Protein AF-A0A3D1CQ83-F1 (afdb_monomer)

Nearest PDB structures (foldseek):
  5exv-assembly1_A  TM=9.210E-01  e=1.539E-06  Vibrio cholerae
  2ph0-assembly1_A  TM=9.451E-01  e=3.095E-06  Pectobacterium carotovorum
  2hqv-assembly1_A-2  TM=8.989E-01  e=2.755E-06  Agrobacterium fabrum str. C58
  6u9j-assembly1_A  TM=9.275E-01  e=4.778E-05  Escherichia coli O157:H7
  3fm2-assembly1_B  TM=6.778E-01  e=2.905E-04  Trichormus variabilis ATCC 29413

pLDDT: mean 91.69, std 10.3, range [43.31, 98.5]

Structure (mmCIF, N/CA/C/O backbone):
data_AF-A0A3D1CQ83-F1
#
_entry.id   AF-A0A3D1CQ83-F1
#
loop_
_atom_site.group_PDB
_atom_site.id
_atom_site.type_symbol
_atom_site.label_atom_id
_atom_site.label_alt_id
_atom_site.label_comp_id
_atom_site.label_asym_id
_atom_site.label_entity_id
_atom_site.label_seq_id
_atom_site.pdbx_PDB_ins_code
_atom_site.Cartn_x
_atom_site.Cartn_y
_atom_site.Cartn_z
_atom_site.occupancy
_atom_site.B_iso_or_equiv
_atom_site.auth_seq_id
_atom_site.auth_comp_id
_atom_site.auth_asym_id
_atom_site.auth_atom_id
_atom_site.pdbx_PDB_model_num
ATOM 1 N N . GLY A 1 1 ? 7.512 -17.273 13.201 1.00 81.25 1 GLY A N 1
ATOM 2 C CA . GLY A 1 1 ? 7.448 -16.251 12.140 1.00 81.25 1 GLY A CA 1
ATOM 3 C C . GLY A 1 1 ? 7.623 -14.883 12.757 1.00 81.25 1 GLY A C 1
ATOM 4 O O . GLY A 1 1 ? 7.506 -14.774 13.973 1.00 81.25 1 GLY A O 1
ATOM 5 N N . SER A 1 2 ? 7.884 -13.873 11.936 1.00 94.19 2 SER A N 1
ATOM 6 C CA . SER A 1 2 ? 8.078 -12.487 12.372 1.00 94.19 2 SER A CA 1
ATOM 7 C C . SER A 1 2 ? 7.170 -11.572 11.559 1.00 94.19 2 SER A C 1
ATOM 9 O O . SER A 1 2 ? 6.954 -11.826 10.376 1.00 94.19 2 SER A O 1
ATOM 11 N N . VAL A 1 3 ? 6.648 -10.524 12.190 1.00 93.56 3 VAL A N 1
ATOM 12 C CA . VAL A 1 3 ? 5.892 -9.455 11.528 1.00 93.56 3 VAL A CA 1
ATOM 13 C C . VAL A 1 3 ? 6.619 -8.153 11.820 1.00 93.56 3 VAL A C 1
ATOM 15 O O . VAL A 1 3 ? 6.966 -7.888 12.970 1.00 93.56 3 VAL A O 1
ATOM 18 N N . PHE A 1 4 ? 6.870 -7.371 10.776 1.00 93.81 4 PHE A N 1
ATOM 19 C CA . PHE A 1 4 ? 7.523 -6.073 10.874 1.00 93.81 4 PHE A CA 1
ATOM 20 C C . PHE A 1 4 ? 6.564 -5.010 10.364 1.00 93.81 4 PHE A C 1
ATOM 22 O O . PHE A 1 4 ? 5.969 -5.168 9.298 1.00 93.81 4 PHE A O 1
ATOM 29 N N . GLU A 1 5 ? 6.431 -3.930 11.122 1.00 94.00 5 GLU A N 1
ATOM 30 C CA . GLU A 1 5 ? 5.575 -2.802 10.781 1.00 94.00 5 GLU A CA 1
ATOM 31 C C . GLU A 1 5 ? 6.391 -1.512 10.827 1.00 94.00 5 GLU A C 1
ATOM 33 O O . GLU A 1 5 ? 7.281 -1.346 11.663 1.00 94.00 5 GLU A O 1
ATOM 38 N N . PHE A 1 6 ? 6.076 -0.599 9.913 1.00 92.56 6 PHE A N 1
ATOM 39 C CA . PHE A 1 6 ? 6.616 0.751 9.887 1.00 92.56 6 PHE A CA 1
ATOM 40 C C . PHE A 1 6 ? 5.461 1.736 9.732 1.00 92.56 6 PHE A C 1
ATOM 42 O O . PHE A 1 6 ? 4.655 1.611 8.809 1.00 92.56 6 PHE A O 1
ATOM 49 N N . THR A 1 7 ? 5.414 2.735 10.611 1.00 91.19 7 THR A N 1
ATOM 50 C CA . THR A 1 7 ? 4.405 3.795 10.577 1.00 91.19 7 THR A CA 1
ATOM 51 C C . THR A 1 7 ? 5.041 5.088 10.095 1.00 91.19 7 THR A C 1
ATOM 53 O O . THR A 1 7 ? 6.001 5.579 10.686 1.00 91.19 7 THR A O 1
ATOM 56 N N . GLY A 1 8 ? 4.487 5.662 9.031 1.00 89.50 8 GLY A N 1
ATOM 57 C CA . GLY A 1 8 ? 4.941 6.929 8.475 1.00 89.50 8 GLY A CA 1
ATOM 58 C C . GLY A 1 8 ? 4.406 7.154 7.067 1.00 89.50 8 GLY A C 1
ATOM 59 O O . GLY A 1 8 ? 3.623 6.360 6.545 1.00 89.50 8 GLY A O 1
ATOM 60 N N . ALA A 1 9 ? 4.840 8.246 6.442 1.00 88.12 9 ALA A N 1
ATOM 61 C CA . ALA A 1 9 ? 4.567 8.470 5.030 1.00 88.12 9 ALA A CA 1
ATOM 62 C C . ALA A 1 9 ? 5.215 7.363 4.183 1.00 88.12 9 ALA A C 1
ATOM 64 O O . ALA A 1 9 ? 6.360 6.978 4.430 1.00 88.12 9 ALA A O 1
ATOM 65 N N . PHE A 1 10 ? 4.497 6.878 3.167 1.00 88.19 10 PHE A N 1
ATOM 66 C CA . PHE A 1 10 ? 5.084 5.948 2.208 1.00 88.19 10 PHE A CA 1
ATOM 67 C C . PHE A 1 10 ? 6.187 6.677 1.418 1.00 88.19 10 PHE A C 1
ATOM 69 O O . PHE A 1 10 ? 5.926 7.759 0.880 1.00 88.19 10 PHE A O 1
ATOM 76 N N . PRO A 1 11 ? 7.423 6.153 1.383 1.00 87.38 11 PRO A N 1
ATOM 77 C CA . PRO A 1 11 ? 8.570 6.899 0.882 1.00 87.38 11 PRO A CA 1
ATOM 78 C C . PRO A 1 11 ? 8.511 7.090 -0.637 1.00 87.38 11 PRO A C 1
ATOM 80 O O . PRO A 1 11 ? 7.943 6.281 -1.380 1.00 87.38 11 PRO A O 1
ATOM 83 N N . LYS A 1 12 ? 9.147 8.168 -1.108 1.00 87.62 12 LYS A N 1
ATOM 84 C CA . LYS A 1 12 ? 9.407 8.362 -2.538 1.00 87.62 12 LYS A CA 1
ATOM 85 C C . LYS A 1 12 ? 10.368 7.279 -3.033 1.00 87.62 12 LYS A C 1
ATOM 87 O O . LYS A 1 12 ? 11.151 6.716 -2.265 1.00 87.62 12 LYS A O 1
ATOM 92 N N . ALA A 1 13 ? 10.331 7.001 -4.330 1.00 92.06 13 ALA A N 1
ATOM 93 C CA . ALA A 1 13 ? 11.198 5.994 -4.920 1.00 92.06 13 ALA A CA 1
ATOM 94 C C . ALA A 1 13 ? 11.555 6.305 -6.368 1.00 92.06 13 ALA A C 1
ATOM 96 O O . ALA A 1 13 ? 10.941 7.153 -7.017 1.00 92.06 13 ALA A O 1
ATOM 97 N N . THR A 1 14 ? 12.521 5.548 -6.879 1.00 95.00 14 THR A N 1
ATOM 98 C CA . THR A 1 14 ? 12.858 5.489 -8.303 1.00 95.00 14 THR A CA 1
ATOM 99 C C . THR A 1 14 ? 12.677 4.072 -8.832 1.00 95.00 14 THR A C 1
ATOM 101 O O . THR A 1 14 ? 12.997 3.104 -8.138 1.00 95.00 14 THR A O 1
ATOM 104 N N . VAL A 1 15 ? 12.226 3.942 -10.080 1.00 96.56 15 VAL A N 1
ATOM 105 C CA . VAL A 1 15 ? 12.161 2.646 -10.769 1.00 96.56 15 VAL A CA 1
ATOM 106 C C . VAL A 1 15 ? 13.446 2.431 -11.564 1.00 96.56 15 VAL A C 1
ATOM 108 O O . VAL A 1 15 ? 13.810 3.276 -12.377 1.00 96.56 15 VAL A O 1
ATOM 111 N N . ALA A 1 16 ? 14.138 1.322 -11.311 1.00 96.94 16 ALA A N 1
ATOM 112 C CA . ALA A 1 16 ? 15.337 0.906 -12.040 1.00 96.94 16 ALA A CA 1
ATOM 113 C C . ALA A 1 16 ? 15.504 -0.616 -11.943 1.00 96.94 16 ALA A C 1
ATOM 115 O O . ALA A 1 16 ? 15.210 -1.186 -10.892 1.00 96.94 16 ALA A O 1
ATOM 116 N N . GLU A 1 17 ? 15.952 -1.259 -13.027 1.00 96.00 17 GLU A N 1
ATOM 117 C CA . GLU A 1 17 ? 16.237 -2.707 -13.087 1.00 96.00 17 GLU A CA 1
ATOM 118 C C . GLU A 1 17 ? 15.075 -3.611 -12.613 1.00 96.00 17 GLU A C 1
ATOM 120 O O . GLU A 1 17 ? 15.285 -4.678 -12.045 1.00 96.00 17 GLU A O 1
ATOM 125 N N . GLY A 1 18 ? 13.822 -3.177 -12.799 1.00 95.38 18 GLY A N 1
ATOM 126 C CA . GLY A 1 18 ? 12.634 -3.919 -12.345 1.00 95.38 18 GLY A CA 1
ATOM 127 C C . GLY A 1 18 ? 12.277 -3.750 -10.860 1.00 95.38 18 GLY A C 1
ATOM 128 O O . GLY A 1 18 ? 11.333 -4.382 -10.387 1.00 95.38 18 GLY A O 1
ATOM 129 N N . PHE A 1 19 ? 12.971 -2.875 -10.127 1.00 97.44 19 PHE A N 1
ATOM 130 C CA . PHE A 1 19 ? 12.700 -2.585 -8.717 1.00 97.44 19 PHE A CA 1
ATOM 131 C C . PHE A 1 19 ? 12.146 -1.175 -8.501 1.00 97.44 19 PHE A C 1
ATOM 133 O O . PHE A 1 19 ? 12.575 -0.217 -9.147 1.00 97.44 19 PHE A O 1
ATOM 140 N N . TYR A 1 20 ? 11.247 -1.037 -7.524 1.00 95.88 20 TYR A N 1
ATOM 141 C CA . TYR A 1 20 ? 10.844 0.239 -6.931 1.00 95.88 20 TYR A CA 1
ATOM 142 C C . TYR A 1 20 ? 11.709 0.492 -5.691 1.00 95.88 20 TYR A C 1
ATOM 144 O O . TYR A 1 20 ? 11.563 -0.164 -4.656 1.00 95.88 20 TYR A O 1
ATOM 152 N N . ASN A 1 21 ? 12.674 1.398 -5.836 1.00 95.00 21 ASN A N 1
ATOM 153 C CA . ASN A 1 21 ? 13.753 1.627 -4.877 1.00 95.00 21 ASN A CA 1
ATOM 154 C C . ASN A 1 21 ? 13.359 2.730 -3.892 1.00 95.00 21 ASN A C 1
ATOM 156 O O . ASN A 1 21 ? 13.484 3.915 -4.210 1.00 95.00 21 ASN A O 1
ATOM 160 N N . LEU A 1 22 ? 12.864 2.334 -2.721 1.00 92.75 22 LEU A N 1
ATOM 161 C CA . LEU A 1 22 ? 12.398 3.226 -1.664 1.00 92.75 22 LEU A CA 1
ATOM 162 C C . LEU A 1 22 ? 13.585 3.987 -1.073 1.00 92.75 22 LEU A C 1
ATOM 164 O O . LEU A 1 22 ? 14.516 3.385 -0.531 1.00 92.75 22 LEU A O 1
ATOM 168 N N . LYS A 1 23 ? 13.532 5.317 -1.143 1.00 85.00 23 LYS A N 1
ATOM 169 C CA . LYS A 1 23 ? 14.508 6.198 -0.505 1.00 85.00 23 LYS A CA 1
ATOM 170 C C . LYS A 1 23 ? 13.777 7.130 0.448 1.00 85.00 23 LYS A C 1
ATOM 172 O O . LYS A 1 23 ? 12.918 7.907 0.038 1.00 85.00 23 LYS A O 1
ATOM 177 N N . ALA A 1 24 ? 14.129 7.042 1.724 1.00 74.81 24 ALA A N 1
ATOM 178 C CA . ALA A 1 24 ? 13.775 8.060 2.696 1.00 74.81 24 ALA A CA 1
ATOM 179 C C . ALA A 1 24 ? 14.842 9.162 2.656 1.00 74.81 24 ALA A C 1
ATOM 181 O O . ALA A 1 24 ? 16.036 8.856 2.609 1.00 74.81 24 ALA A O 1
ATOM 182 N N . ASP A 1 25 ? 14.425 10.427 2.693 1.00 71.25 25 ASP A N 1
ATOM 183 C CA . ASP A 1 25 ? 15.337 11.566 2.824 1.00 71.25 25 ASP A CA 1
ATOM 184 C C . ASP A 1 25 ? 15.907 11.576 4.260 1.00 71.25 25 ASP A C 1
ATOM 186 O O . ASP A 1 25 ? 15.382 12.235 5.156 1.00 71.25 25 ASP A O 1
ATOM 190 N N . GLY A 1 26 ? 16.941 10.766 4.513 1.00 71.75 26 GLY A N 1
ATOM 191 C CA . GLY A 1 26 ? 17.576 10.602 5.826 1.00 71.75 26 GLY A CA 1
ATOM 192 C C . GLY A 1 26 ? 17.179 9.301 6.532 1.00 71.75 26 GLY A C 1
ATOM 193 O O . GLY A 1 26 ? 17.569 8.216 6.100 1.00 71.75 26 GLY A O 1
ATOM 194 N N . ASN A 1 27 ? 16.420 9.407 7.628 1.00 68.00 27 ASN A N 1
ATOM 195 C CA . ASN A 1 27 ? 16.007 8.277 8.470 1.00 68.00 27 ASN A CA 1
ATOM 196 C C . ASN A 1 27 ? 14.560 7.868 8.155 1.00 68.00 27 ASN A C 1
ATOM 198 O O . ASN A 1 27 ? 13.649 8.686 8.258 1.00 68.00 27 ASN A O 1
ATOM 202 N N . GLY A 1 28 ? 14.329 6.605 7.791 1.00 76.25 28 GLY A N 1
ATOM 203 C CA . GLY A 1 28 ? 12.988 6.102 7.494 1.00 76.25 28 GLY A CA 1
ATOM 204 C C . GLY A 1 28 ? 12.999 4.727 6.836 1.00 76.25 28 GLY A C 1
ATOM 205 O O . GLY A 1 28 ? 14.039 4.079 6.744 1.00 76.25 28 GLY A O 1
ATOM 206 N N . PHE A 1 29 ? 11.831 4.284 6.375 1.00 86.06 29 PHE A N 1
ATOM 207 C CA . PHE A 1 29 ? 11.684 3.022 5.659 1.00 86.06 29 PHE A CA 1
ATOM 208 C C . PHE A 1 29 ? 12.394 3.088 4.302 1.00 86.06 29 PHE A C 1
ATOM 210 O O . PHE A 1 29 ? 11.998 3.839 3.412 1.00 86.06 29 PHE A O 1
ATOM 217 N N . GLN A 1 30 ? 13.467 2.316 4.170 1.00 89.50 30 GLN A N 1
ATOM 218 C CA . GLN A 1 30 ? 14.244 2.157 2.944 1.00 89.50 30 GLN A CA 1
ATOM 219 C C . GLN A 1 30 ? 14.160 0.702 2.491 1.00 89.50 30 GLN A C 1
ATOM 221 O O . GLN A 1 30 ? 13.940 -0.199 3.302 1.00 89.50 30 GLN A O 1
ATOM 226 N N . GLY A 1 31 ? 14.355 0.460 1.200 1.00 92.06 31 GLY A N 1
ATOM 227 C CA . GLY A 1 31 ? 14.350 -0.893 0.665 1.00 92.06 31 GLY A CA 1
ATOM 228 C C . GLY A 1 31 ? 14.023 -0.943 -0.816 1.00 92.06 31 GLY A C 1
ATOM 229 O O . GLY A 1 31 ? 13.985 0.073 -1.509 1.00 92.06 31 GLY A O 1
ATOM 230 N N . HIS A 1 32 ? 13.772 -2.152 -1.298 1.00 94.88 32 HIS A N 1
ATOM 231 C CA . HIS A 1 32 ? 13.529 -2.419 -2.707 1.00 94.88 32 HIS A CA 1
ATOM 232 C C . HIS A 1 32 ? 12.318 -3.333 -2.832 1.00 94.88 32 HIS A C 1
ATOM 234 O O . HIS A 1 32 ? 12.284 -4.403 -2.224 1.00 94.88 32 HIS A O 1
ATOM 240 N N . LEU A 1 33 ? 11.335 -2.926 -3.630 1.00 95.38 33 LEU A N 1
ATOM 241 C CA . LEU A 1 33 ? 10.223 -3.792 -4.009 1.00 95.38 33 LEU A CA 1
ATOM 242 C C . LEU A 1 33 ? 10.510 -4.351 -5.398 1.00 95.38 33 LEU A C 1
ATOM 244 O O . LEU A 1 33 ? 10.667 -3.582 -6.346 1.00 95.38 33 LEU A O 1
ATOM 248 N N . ASN A 1 34 ? 10.591 -5.675 -5.522 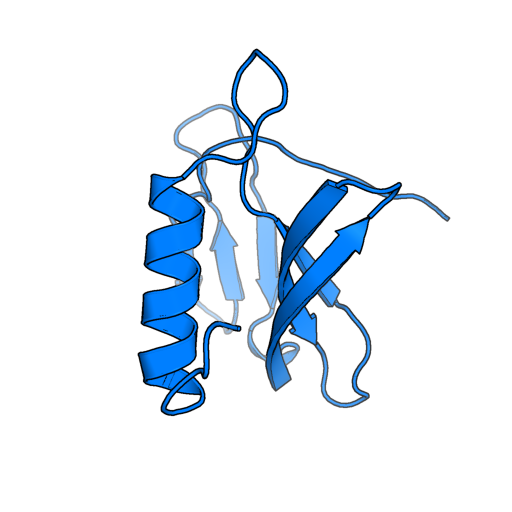1.00 97.19 34 ASN A N 1
ATOM 249 C CA . ASN A 1 34 ? 10.700 -6.320 -6.827 1.00 97.19 34 ASN A CA 1
ATOM 250 C C . ASN A 1 34 ? 9.335 -6.268 -7.522 1.00 97.19 34 ASN A C 1
ATOM 252 O O . ASN A 1 34 ? 8.418 -6.992 -7.133 1.00 97.19 34 ASN A O 1
ATOM 256 N N . LEU A 1 35 ? 9.200 -5.423 -8.543 1.00 96.44 35 LEU A N 1
ATOM 257 C CA . LEU A 1 35 ? 7.918 -5.211 -9.214 1.00 96.44 35 LEU A CA 1
ATOM 258 C C . LEU A 1 35 ? 7.461 -6.446 -9.991 1.00 96.44 35 LEU A C 1
ATOM 260 O O . LEU A 1 35 ? 6.264 -6.664 -10.111 1.00 96.44 35 LEU A O 1
ATOM 264 N N . GLN A 1 36 ? 8.388 -7.294 -10.441 1.00 97.19 36 GLN A N 1
ATOM 265 C CA . GLN A 1 36 ? 8.056 -8.533 -11.153 1.00 97.19 36 GLN A CA 1
ATOM 266 C C . GLN A 1 36 ? 7.405 -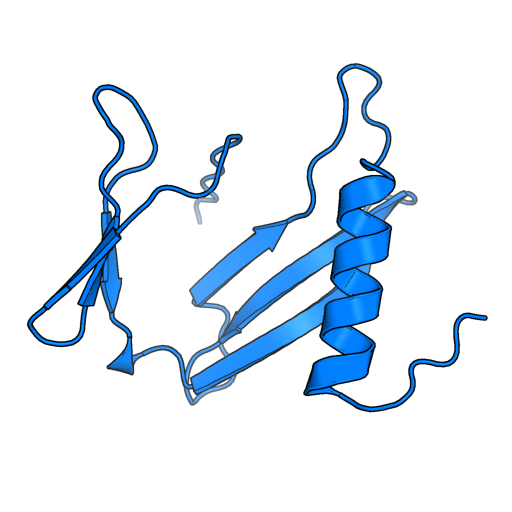9.591 -10.255 1.00 97.19 36 GLN A C 1
ATOM 268 O O . GLN A 1 36 ? 6.926 -10.604 -10.754 1.00 97.19 36 GLN A O 1
ATOM 273 N N . LYS A 1 37 ? 7.441 -9.407 -8.930 1.00 97.94 37 LYS A N 1
ATOM 274 C CA . LYS A 1 37 ? 6.785 -10.317 -7.987 1.00 97.94 37 LYS A CA 1
ATOM 275 C C . LYS A 1 37 ? 5.344 -9.931 -7.695 1.00 97.94 37 LYS A C 1
ATOM 277 O O . LYS A 1 37 ? 4.618 -10.779 -7.203 1.00 97.94 37 LYS A O 1
ATOM 282 N N . ILE A 1 38 ? 4.944 -8.692 -7.970 1.00 97.88 38 ILE A N 1
ATOM 283 C CA . ILE A 1 38 ? 3.601 -8.203 -7.663 1.00 97.88 38 ILE A CA 1
ATOM 284 C C . ILE A 1 38 ? 2.707 -8.494 -8.867 1.00 97.88 38 ILE A C 1
ATOM 286 O O . ILE A 1 38 ? 2.833 -7.835 -9.895 1.00 97.88 38 ILE A O 1
ATOM 290 N N . GLU A 1 39 ? 1.799 -9.454 -8.721 1.00 98.19 39 GLU A N 1
ATOM 291 C CA . GLU A 1 39 ? 0.801 -9.786 -9.744 1.00 98.19 39 GLU A CA 1
ATOM 292 C C . GLU A 1 39 ? -0.472 -8.958 -9.548 1.00 98.19 39 GLU A C 1
ATOM 294 O O . GLU A 1 39 ? -1.054 -8.435 -10.499 1.00 98.19 39 GLU A O 1
ATOM 299 N N . ARG A 1 40 ? -0.902 -8.797 -8.291 1.00 97.12 40 ARG A N 1
ATOM 300 C CA . ARG A 1 40 ? -2.162 -8.135 -7.953 1.00 97.12 40 ARG A CA 1
ATOM 301 C C . ARG A 1 40 ? -2.010 -7.198 -6.765 1.00 97.12 40 ARG A C 1
ATOM 303 O O . ARG A 1 40 ? -1.260 -7.452 -5.825 1.00 97.12 40 ARG A O 1
ATOM 310 N N . ILE A 1 41 ? -2.783 -6.115 -6.805 1.00 97.50 41 ILE A N 1
ATOM 311 C CA . ILE A 1 41 ? -3.040 -5.263 -5.646 1.00 97.50 41 ILE A CA 1
ATOM 312 C C . ILE A 1 41 ? -4.541 -5.293 -5.379 1.00 97.50 41 ILE A C 1
ATOM 314 O O . ILE A 1 41 ? -5.328 -4.846 -6.214 1.00 97.50 41 ILE A O 1
ATOM 318 N N . SER A 1 42 ? -4.944 -5.817 -4.226 1.00 96.81 42 SER A N 1
ATOM 319 C CA . SER A 1 42 ? -6.348 -5.878 -3.822 1.00 96.81 42 SER A CA 1
ATOM 320 C C . SER A 1 42 ? -6.663 -4.905 -2.687 1.00 96.81 42 SER A C 1
ATOM 322 O O . SER A 1 42 ? -5.832 -4.587 -1.833 1.00 96.81 42 SER A O 1
ATOM 324 N N . PHE A 1 43 ? -7.899 -4.412 -2.688 1.00 97.69 43 PHE A N 1
ATOM 325 C CA . PHE A 1 43 ? -8.445 -3.610 -1.601 1.00 97.69 43 PHE A CA 1
ATOM 326 C C . PHE A 1 43 ? -9.027 -4.543 -0.538 1.00 97.69 43 PHE A C 1
ATOM 328 O O . PHE A 1 43 ? -9.856 -5.402 -0.830 1.00 97.69 43 PHE A O 1
ATOM 335 N N . GLN A 1 44 ? -8.620 -4.360 0.712 1.00 96.88 44 GLN A N 1
ATOM 336 C CA . GLN A 1 44 ? -9.164 -5.066 1.865 1.00 96.88 44 GLN A CA 1
ATOM 337 C C . GLN A 1 44 ? -9.881 -4.065 2.765 1.00 96.88 44 GLN A C 1
ATOM 339 O O . GLN A 1 44 ? -9.235 -3.181 3.311 1.00 96.88 44 GLN A O 1
ATOM 344 N N . ALA A 1 45 ? -11.187 -4.249 2.958 1.00 95.69 45 ALA A N 1
ATOM 345 C CA . ALA A 1 45 ? -11.996 -3.540 3.946 1.00 95.69 45 ALA A CA 1
ATOM 346 C C . ALA A 1 45 ? -12.678 -4.583 4.838 1.00 95.69 45 ALA A C 1
ATOM 348 O O . ALA A 1 45 ? -13.617 -5.256 4.415 1.00 95.69 45 ALA A O 1
ATOM 349 N N . LYS A 1 46 ? -12.155 -4.802 6.047 1.00 93.75 46 LYS A N 1
ATOM 350 C CA . LYS A 1 46 ? -12.740 -5.762 6.993 1.00 93.75 46 LYS A CA 1
ATOM 351 C C . LYS A 1 46 ? -12.437 -5.394 8.443 1.00 93.75 46 LYS A C 1
ATOM 353 O O . LYS A 1 46 ? -11.385 -4.814 8.709 1.00 93.75 46 LYS A O 1
ATOM 358 N N . PRO A 1 47 ? -13.289 -5.769 9.408 1.00 91.31 47 PRO A N 1
ATOM 359 C CA . PRO A 1 47 ? -12.973 -5.572 10.813 1.00 91.31 47 PRO A CA 1
ATOM 360 C C . PRO A 1 47 ? -11.709 -6.336 11.238 1.00 91.31 47 PRO A C 1
ATOM 362 O O . PRO A 1 47 ? -11.500 -7.493 10.866 1.00 91.31 47 PRO A O 1
ATOM 365 N N . HIS A 1 48 ? -10.889 -5.712 12.078 1.00 90.12 48 HIS A N 1
ATOM 366 C CA . HIS A 1 48 ? -9.799 -6.346 12.808 1.00 90.12 48 HIS A CA 1
ATOM 367 C C . HIS A 1 48 ? -9.952 -6.032 14.296 1.00 90.12 48 HIS A C 1
ATOM 369 O O . HIS A 1 48 ? -9.953 -4.868 14.693 1.00 90.12 48 HIS A O 1
ATOM 375 N N . ARG A 1 49 ? -10.120 -7.076 15.120 1.00 88.50 49 ARG A N 1
ATOM 376 C CA . ARG A 1 49 ? -10.373 -6.951 16.571 1.00 88.50 49 ARG A CA 1
ATOM 377 C C . ARG A 1 49 ? -11.516 -5.971 16.899 1.00 88.50 49 ARG A C 1
ATOM 379 O O . ARG A 1 49 ? -11.402 -5.153 17.803 1.00 88.50 49 ARG A O 1
ATOM 386 N N . GLY A 1 50 ? -12.604 -6.042 16.127 1.00 90.25 50 GLY A N 1
ATOM 387 C CA . GLY A 1 50 ? -13.807 -5.227 16.332 1.00 90.25 50 GLY A CA 1
ATOM 388 C C . GLY A 1 50 ? -13.740 -3.793 15.797 1.00 90.25 50 GLY A C 1
ATOM 389 O O . GLY A 1 50 ? -14.711 -3.062 15.945 1.00 90.25 50 GLY A O 1
ATOM 390 N N . ARG A 1 51 ? -12.639 -3.380 15.155 1.00 92.38 51 ARG A N 1
ATOM 391 C CA . ARG A 1 51 ? -12.491 -2.043 14.556 1.00 92.38 51 ARG A CA 1
ATOM 392 C C . ARG A 1 51 ? -12.335 -2.147 13.047 1.00 92.38 51 ARG A C 1
ATOM 394 O O . ARG A 1 51 ? -11.718 -3.096 12.570 1.00 92.38 51 ARG A O 1
ATOM 401 N N . GLU A 1 52 ? -12.848 -1.177 12.294 1.00 94.25 52 GLU A N 1
ATOM 402 C CA . GLU A 1 52 ? -12.643 -1.138 10.841 1.00 94.25 52 GLU A CA 1
ATOM 403 C C . GLU A 1 52 ? -11.144 -1.142 10.499 1.00 94.25 52 GLU A C 1
ATOM 405 O O . GLU A 1 52 ? -10.354 -0.432 11.126 1.00 94.25 52 GLU A O 1
ATOM 410 N N . SER A 1 53 ? -10.740 -1.944 9.516 1.00 96.56 53 SER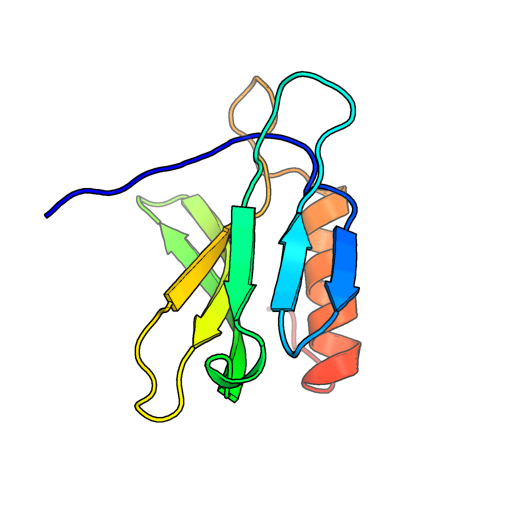 A N 1
ATOM 411 C CA . SER A 1 53 ? -9.364 -2.008 9.030 1.00 96.56 53 SER A CA 1
ATOM 412 C C . SER A 1 53 ? -9.360 -2.046 7.508 1.00 96.56 53 SER A C 1
ATOM 414 O O . SER A 1 53 ? -10.093 -2.820 6.886 1.00 96.56 53 SER A O 1
ATOM 416 N N . TYR A 1 54 ? -8.525 -1.187 6.932 1.00 98.25 54 TYR A N 1
ATOM 417 C CA . TYR A 1 54 ? -8.416 -0.986 5.497 1.00 98.25 54 TYR A CA 1
ATOM 418 C C . TYR A 1 54 ? -6.962 -1.160 5.076 1.00 98.25 54 TYR A C 1
ATOM 420 O O . TYR A 1 54 ? -6.064 -0.627 5.737 1.00 98.25 54 TYR A O 1
ATOM 428 N N . ALA A 1 55 ? -6.729 -1.901 3.997 1.00 98.19 55 ALA A N 1
ATOM 429 C CA . ALA A 1 55 ? -5.393 -2.129 3.469 1.00 98.19 55 ALA A CA 1
ATOM 430 C C . ALA A 1 55 ? -5.380 -2.288 1.949 1.00 98.19 55 ALA A C 1
ATOM 432 O O . ALA A 1 55 ? -6.326 -2.808 1.358 1.00 98.19 55 ALA A O 1
ATOM 433 N N . PHE A 1 56 ? -4.255 -1.914 1.350 1.00 98.19 56 PHE A N 1
ATOM 434 C CA . PHE A 1 56 ? -3.829 -2.416 0.049 1.00 98.19 56 PHE A CA 1
ATOM 435 C C . PHE A 1 56 ? -3.012 -3.684 0.282 1.00 98.19 56 PHE A C 1
ATOM 437 O O . PHE A 1 56 ? -2.055 -3.664 1.063 1.00 98.19 56 PHE A O 1
ATOM 444 N N . VAL A 1 57 ? -3.397 -4.786 -0.351 1.00 98.25 57 VAL A N 1
ATOM 445 C CA . VAL A 1 57 ? -2.720 -6.079 -0.231 1.00 98.25 57 VAL A CA 1
ATOM 446 C C . VAL A 1 57 ? -1.977 -6.347 -1.530 1.00 98.25 57 VAL A C 1
ATOM 448 O O . VAL A 1 57 ? -2.599 -6.400 -2.584 1.00 98.25 57 VAL A O 1
ATOM 451 N N . PHE A 1 58 ? -0.656 -6.476 -1.444 1.00 98.06 58 PHE A N 1
ATOM 452 C CA . PHE A 1 58 ? 0.210 -6.778 -2.578 1.00 98.06 58 PHE A CA 1
ATOM 453 C C . PHE A 1 58 ? 0.444 -8.282 -2.614 1.00 98.06 58 PHE A C 1
ATOM 455 O O . PHE A 1 58 ? 0.942 -8.850 -1.637 1.00 98.06 58 PHE A O 1
ATOM 462 N N . GLU A 1 59 ? 0.062 -8.911 -3.717 1.00 98.50 59 GLU A N 1
ATOM 463 C CA . GLU A 1 59 ? -0.017 -10.363 -3.859 1.00 98.50 59 GLU A CA 1
ATOM 464 C C . GLU A 1 59 ? 0.841 -10.829 -5.039 1.00 98.50 59 GLU A C 1
ATOM 466 O O . GLU A 1 59 ? 0.967 -10.122 -6.046 1.00 98.50 59 GLU A O 1
ATOM 471 N N . ASP A 1 60 ? 1.448 -12.005 -4.899 1.00 98.44 60 ASP A N 1
ATOM 472 C CA . ASP A 1 60 ? 2.183 -12.654 -5.979 1.00 98.44 60 ASP A CA 1
ATOM 473 C C . ASP A 1 60 ? 1.262 -13.469 -6.905 1.00 98.44 60 ASP A C 1
ATOM 475 O O . ASP A 1 60 ? 0.043 -13.517 -6.729 1.00 98.44 60 ASP A O 1
ATOM 479 N N . ALA A 1 61 ? 1.850 -14.110 -7.918 1.00 97.81 61 ALA A N 1
ATOM 480 C CA . ALA A 1 61 ? 1.113 -14.903 -8.902 1.00 97.81 61 ALA A CA 1
ATOM 481 C C . ALA A 1 61 ? 0.450 -16.177 -8.335 1.00 97.81 61 ALA A C 1
ATOM 483 O O . ALA A 1 61 ? -0.337 -16.810 -9.035 1.00 97.81 61 ALA A O 1
ATOM 484 N N . ASN A 1 62 ? 0.753 -16.557 -7.089 1.00 97.88 62 ASN A N 1
ATOM 485 C CA . ASN A 1 62 ? 0.121 -17.667 -6.374 1.00 97.88 62 ASN A CA 1
ATOM 486 C C . ASN A 1 62 ? -0.931 -17.179 -5.362 1.00 97.88 62 ASN A C 1
ATOM 488 O O . ASN A 1 62 ? -1.343 -17.949 -4.496 1.00 97.88 62 ASN A O 1
ATOM 492 N N . ASP A 1 63 ? -1.341 -15.908 -5.449 1.00 96.56 63 ASP A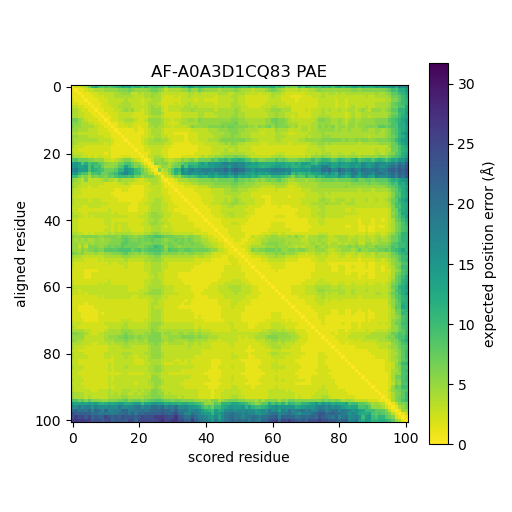 N 1
ATOM 493 C CA . ASP A 1 63 ? -2.223 -15.236 -4.492 1.00 96.56 63 ASP A CA 1
ATOM 494 C C . ASP A 1 63 ? -1.640 -15.149 -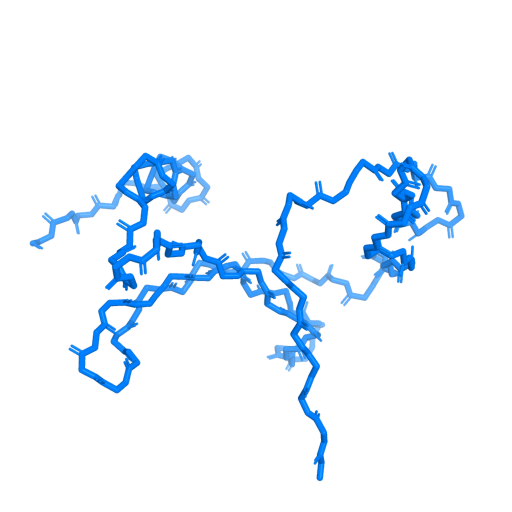3.061 1.00 96.56 63 ASP A C 1
ATOM 496 O O . ASP A 1 63 ? -2.372 -14.927 -2.090 1.00 96.56 63 ASP A O 1
ATOM 500 N N . GLU A 1 64 ? -0.319 -15.292 -2.896 1.00 97.81 64 GLU A N 1
ATOM 501 C CA . GLU A 1 64 ? 0.336 -15.136 -1.598 1.00 97.81 64 GLU A CA 1
ATOM 502 C C . GLU A 1 64 ? 0.621 -13.661 -1.297 1.00 97.81 64 GLU A C 1
ATOM 504 O O . GLU A 1 64 ? 1.066 -12.889 -2.147 1.00 97.81 64 GLU A O 1
ATOM 509 N N . VAL A 1 65 ? 0.391 -13.247 -0.047 1.00 97.81 65 VAL A N 1
ATOM 510 C CA . VAL A 1 65 ? 0.636 -11.863 0.381 1.00 97.81 65 VAL A CA 1
ATOM 511 C C . VAL A 1 65 ? 2.136 -11.607 0.506 1.00 97.81 65 VAL A C 1
ATOM 513 O O . VAL A 1 65 ? 2.792 -12.167 1.382 1.00 97.81 65 VAL A O 1
ATOM 516 N N . ILE A 1 66 ? 2.650 -10.666 -0.284 1.00 97.56 66 ILE A N 1
ATOM 517 C CA . ILE A 1 66 ? 4.021 -10.162 -0.162 1.00 97.56 66 ILE A CA 1
ATOM 518 C C . ILE A 1 66 ? 4.093 -9.153 0.990 1.00 97.56 66 ILE A C 1
ATOM 520 O O . ILE A 1 66 ? 4.911 -9.290 1.896 1.00 97.56 66 ILE A O 1
ATOM 524 N N . PHE A 1 67 ? 3.229 -8.130 0.971 1.00 97.31 67 PHE A N 1
ATOM 525 C CA . PHE A 1 67 ? 3.101 -7.144 2.049 1.00 97.31 67 PHE A CA 1
ATOM 526 C C . PHE A 1 67 ? 1.753 -6.413 1.994 1.00 97.31 67 PHE A C 1
ATOM 528 O O . PHE A 1 67 ? 0.962 -6.570 1.061 1.00 97.31 67 PHE A O 1
ATOM 535 N N . LYS A 1 68 ? 1.481 -5.602 3.021 1.00 97.81 68 LYS A N 1
ATOM 536 C CA . LYS A 1 68 ? 0.278 -4.769 3.110 1.00 97.81 68 LYS A CA 1
ATOM 537 C C . LYS A 1 68 ? 0.629 -3.333 3.457 1.00 97.81 68 LYS A C 1
ATOM 539 O O . LYS A 1 68 ? 1.549 -3.093 4.235 1.00 97.81 68 LYS A O 1
ATOM 544 N N . VAL A 1 69 ? -0.159 -2.400 2.937 1.00 97.12 69 VAL A N 1
ATOM 545 C CA . VAL A 1 69 ? -0.155 -0.994 3.360 1.00 97.12 69 VAL A CA 1
ATOM 546 C C . VAL A 1 69 ? -1.499 -0.699 4.004 1.00 97.12 69 VAL A C 1
ATOM 548 O O . VAL A 1 69 ? -2.524 -0.729 3.326 1.00 97.12 69 VAL A O 1
ATOM 551 N N . PHE A 1 70 ? -1.497 -0.442 5.309 1.00 97.62 70 PHE A N 1
ATOM 552 C CA . PHE A 1 70 ? -2.702 -0.124 6.073 1.00 97.62 70 PHE A CA 1
ATOM 553 C C . PHE A 1 70 ? -2.962 1.380 6.093 1.00 97.62 70 PHE A C 1
ATOM 555 O O . PHE A 1 70 ? -2.024 2.179 6.096 1.00 97.62 70 PHE A O 1
ATOM 562 N N . LEU A 1 71 ? -4.237 1.767 6.154 1.00 97.69 71 LEU A N 1
ATOM 563 C CA . LEU A 1 71 ? -4.587 3.146 6.484 1.00 97.69 71 LEU A CA 1
ATOM 564 C C . LEU A 1 71 ? -4.196 3.459 7.932 1.00 97.69 71 LEU A C 1
ATOM 566 O O . LEU A 1 71 ? -4.323 2.620 8.828 1.00 97.69 71 LEU A O 1
ATOM 570 N N . GLY A 1 72 ? -3.722 4.681 8.143 1.00 96.44 72 GLY A N 1
ATOM 571 C CA . GLY A 1 72 ? -3.249 5.158 9.430 1.00 96.44 72 GLY A CA 1
ATOM 572 C C . GLY A 1 72 ? -4.373 5.424 10.424 1.00 96.44 72 GLY A C 1
ATOM 573 O O . GLY A 1 72 ? -5.550 5.577 10.074 1.00 96.44 72 GLY A O 1
ATOM 574 N N . ARG A 1 73 ? -3.966 5.522 11.685 1.00 95.94 73 ARG A N 1
ATOM 575 C CA . ARG A 1 73 ? -4.795 5.985 12.792 1.00 95.94 73 ARG A CA 1
ATOM 576 C C . ARG A 1 73 ? -4.176 7.232 13.407 1.00 95.94 73 ARG A C 1
ATOM 578 O O . ARG A 1 73 ? -2.959 7.399 13.336 1.00 95.94 73 ARG A O 1
ATOM 585 N N . ASP A 1 74 ? -5.012 8.102 13.951 1.00 94.94 74 ASP A N 1
ATOM 586 C CA . ASP A 1 74 ? -4.563 9.269 14.705 1.00 94.94 74 ASP A CA 1
ATOM 587 C C . ASP A 1 74 ? -4.042 8.885 16.102 1.00 94.94 74 ASP A C 1
ATOM 589 O O . ASP A 1 74 ? -3.959 7.708 16.465 1.00 94.94 74 ASP A O 1
ATOM 593 N N . GLU A 1 75 ? -3.667 9.892 16.890 1.00 94.88 75 GLU A N 1
ATOM 594 C CA . GLU A 1 75 ? -3.126 9.720 18.242 1.00 94.88 75 GLU A CA 1
ATOM 595 C C . GLU A 1 75 ? -4.133 9.093 19.221 1.00 94.88 75 GLU A C 1
ATOM 597 O O . GLU A 1 75 ? -3.734 8.465 20.201 1.00 94.88 75 GLU A O 1
ATOM 602 N N . GLN A 1 76 ? -5.436 9.216 18.952 1.00 94.75 76 GLN A N 1
ATOM 603 C CA . GLN A 1 76 ? -6.514 8.583 19.718 1.00 94.75 76 GLN A CA 1
ATOM 604 C C . GLN A 1 76 ? -6.787 7.150 19.229 1.00 94.75 76 GLN A C 1
ATOM 606 O O . GLN A 1 76 ? -7.597 6.416 19.799 1.00 94.75 76 GLN A O 1
ATOM 611 N N . GLY A 1 77 ? -6.081 6.720 18.184 1.00 92.94 77 GLY A N 1
ATOM 612 C CA . GLY A 1 77 ? -6.234 5.425 17.558 1.00 92.94 77 GLY A CA 1
ATOM 613 C C . GLY A 1 77 ? -7.440 5.352 16.629 1.00 92.94 77 GLY A C 1
ATOM 614 O O . GLY A 1 77 ? -7.801 4.240 16.244 1.00 92.94 77 GLY A O 1
ATOM 615 N N . GLU A 1 78 ? -8.081 6.459 16.262 1.00 94.88 78 GLU A N 1
ATOM 616 C CA . GLU A 1 78 ? -9.189 6.477 15.306 1.00 94.88 78 GLU A CA 1
ATOM 617 C C . GLU A 1 78 ? -8.695 6.478 13.863 1.00 94.88 78 GLU A C 1
ATOM 619 O O . GLU A 1 78 ? -7.602 6.940 13.551 1.00 94.88 78 GLU A O 1
ATOM 624 N N . LEU A 1 79 ? -9.477 5.875 12.967 1.00 96.50 79 LEU A N 1
AT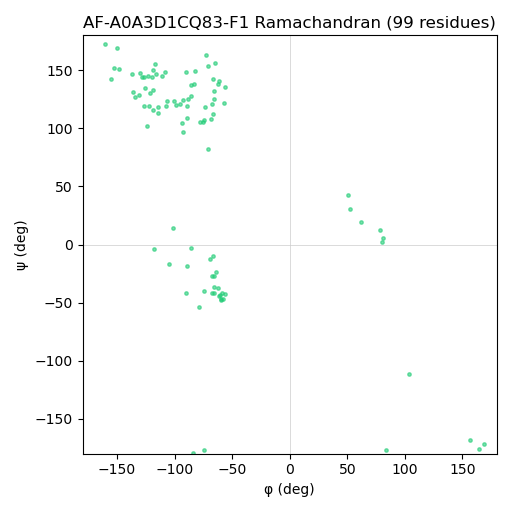OM 625 C CA . LEU A 1 79 ? -9.112 5.789 11.555 1.00 96.50 79 LEU A CA 1
ATOM 626 C C . LEU A 1 79 ? -9.100 7.189 10.930 1.00 96.50 79 LEU A C 1
ATOM 628 O O . LEU A 1 79 ? -10.073 7.932 11.046 1.00 96.50 79 LEU A O 1
ATOM 632 N N . ILE A 1 80 ? -8.039 7.519 10.192 1.00 97.25 80 ILE A N 1
ATOM 633 C CA . ILE A 1 80 ? -7.925 8.830 9.547 1.00 97.25 80 ILE A CA 1
ATOM 634 C C . ILE A 1 80 ? -8.966 8.944 8.421 1.00 97.25 80 ILE A C 1
ATOM 636 O O . ILE A 1 80 ? -8.828 8.333 7.357 1.00 97.25 80 ILE A O 1
ATOM 640 N N . ALA A 1 81 ? -10.001 9.763 8.636 1.00 96.62 81 ALA A N 1
ATOM 641 C CA . ALA A 1 81 ? -11.158 9.876 7.742 1.00 96.62 81 ALA A CA 1
ATOM 642 C C . ALA A 1 81 ? -10.784 10.241 6.295 1.00 96.62 81 ALA A C 1
ATOM 644 O O . ALA A 1 81 ? -11.256 9.604 5.354 1.00 96.62 81 ALA A O 1
ATOM 645 N N . SER A 1 82 ? -9.859 11.187 6.110 1.00 97.62 82 SER A N 1
ATOM 646 C CA . SER A 1 82 ? -9.407 11.616 4.779 1.00 97.62 82 SER A CA 1
ATOM 647 C C . SER A 1 82 ? -8.660 10.521 4.007 1.00 97.62 82 SER A C 1
ATOM 649 O O . SER A 1 82 ? -8.678 10.504 2.776 1.00 97.62 82 SER A O 1
ATOM 651 N N . GLN A 1 83 ? -8.015 9.579 4.704 1.00 97.69 83 GLN A N 1
ATOM 652 C CA . GLN A 1 83 ? -7.419 8.407 4.063 1.00 97.69 83 GLN A CA 1
ATOM 653 C C . GLN A 1 83 ? -8.495 7.399 3.652 1.00 97.69 83 GLN A C 1
ATOM 655 O O . GLN A 1 83 ? -8.415 6.849 2.555 1.00 97.69 83 GLN A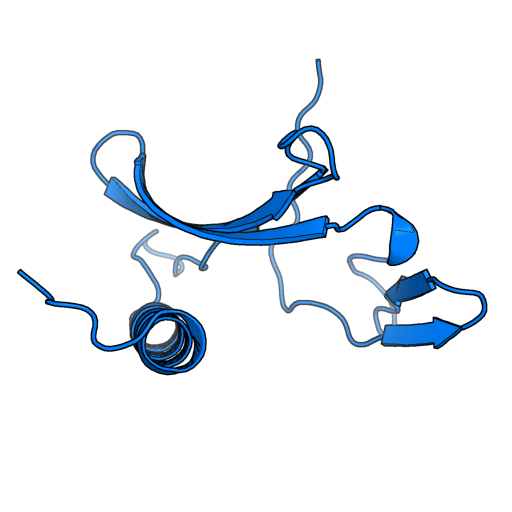 O 1
ATOM 660 N N . ARG A 1 84 ? -9.521 7.193 4.491 1.00 96.94 84 ARG A N 1
ATOM 661 C CA . ARG A 1 84 ? -10.663 6.320 4.175 1.00 96.94 84 ARG A CA 1
ATOM 662 C C . ARG A 1 84 ? -11.426 6.812 2.944 1.00 96.94 84 ARG A C 1
ATOM 664 O O . ARG A 1 84 ? -11.742 6.020 2.066 1.00 96.94 84 ARG A O 1
ATOM 671 N N . GLU A 1 85 ? -11.686 8.111 2.849 1.00 97.25 85 GLU A N 1
ATOM 672 C CA . GLU A 1 85 ? -12.348 8.709 1.681 1.00 97.25 85 GLU A CA 1
ATOM 673 C C . GLU A 1 85 ? -11.557 8.467 0.390 1.00 97.25 85 GLU A C 1
ATOM 675 O O . GLU A 1 85 ? -12.113 7.987 -0.597 1.00 97.25 85 GLU A O 1
ATOM 680 N N . LYS A 1 86 ? -10.240 8.710 0.412 1.00 97.69 86 LYS A N 1
ATOM 681 C CA . LYS A 1 86 ? -9.360 8.427 -0.734 1.00 97.69 86 LYS A CA 1
ATOM 682 C C . LYS A 1 86 ? -9.317 6.942 -1.086 1.00 97.69 86 LYS A C 1
ATOM 684 O O . LYS A 1 86 ? -9.274 6.600 -2.263 1.00 97.69 86 LYS A O 1
ATOM 689 N N . PHE A 1 87 ? -9.343 6.058 -0.091 1.00 97.38 87 PHE A N 1
ATOM 690 C CA . PHE A 1 87 ? -9.399 4.615 -0.318 1.00 97.38 87 PHE A CA 1
ATOM 691 C C . PHE A 1 87 ? -10.654 4.224 -1.104 1.00 97.38 87 PHE A C 1
ATOM 693 O O . PHE A 1 87 ? -10.546 3.521 -2.105 1.00 97.38 87 PHE A O 1
ATOM 700 N N . TYR A 1 88 ? -11.824 4.743 -0.723 1.00 95.88 88 TYR A N 1
ATOM 701 C CA . TYR A 1 88 ? -13.065 4.490 -1.459 1.00 95.88 88 TYR A CA 1
ATOM 702 C C . TYR A 1 88 ? -13.072 5.099 -2.863 1.00 95.88 88 TYR A C 1
ATOM 704 O O . TYR A 1 88 ? -13.560 4.459 -3.791 1.00 95.88 88 TYR A O 1
ATOM 712 N N . GLN A 1 89 ? -12.483 6.283 -3.051 1.00 96.56 89 GLN A N 1
ATOM 713 C CA . GLN A 1 89 ? -12.306 6.867 -4.387 1.00 96.56 89 GLN A CA 1
ATOM 714 C C . GLN A 1 89 ? -11.451 5.965 -5.287 1.00 96.56 89 GLN A C 1
ATOM 716 O O . GLN A 1 89 ? -11.802 5.728 -6.441 1.00 96.56 89 GLN A O 1
ATOM 721 N N . LEU A 1 90 ? -10.358 5.409 -4.753 1.00 96.88 90 LEU A N 1
ATOM 722 C CA . LEU A 1 90 ? -9.511 4.464 -5.480 1.00 96.88 90 LEU A CA 1
ATOM 723 C C . LEU A 1 90 ? -10.249 3.153 -5.775 1.00 96.88 90 LEU A C 1
ATOM 725 O O . LEU A 1 90 ? -10.160 2.656 -6.895 1.00 96.88 90 LEU A O 1
ATOM 729 N N . MET A 1 91 ? -11.014 2.609 -4.823 1.00 95.69 91 MET A N 1
ATOM 730 C CA . MET A 1 91 ? -11.851 1.434 -5.090 1.00 95.69 91 MET A CA 1
ATOM 731 C C . MET A 1 91 ? -12.838 1.715 -6.223 1.00 95.69 91 MET A C 1
ATOM 733 O O . MET A 1 91 ? -12.921 0.931 -7.161 1.00 95.69 91 MET A O 1
ATOM 737 N N . GLN A 1 92 ? -13.526 2.858 -6.189 1.00 94.88 92 GLN A N 1
ATOM 738 C CA . GLN A 1 92 ? -14.453 3.248 -7.248 1.00 94.88 92 GLN A CA 1
ATOM 739 C C . GLN A 1 92 ? -13.756 3.341 -8.613 1.00 94.88 92 GLN A C 1
ATOM 741 O O . GLN A 1 92 ? -14.299 2.891 -9.621 1.00 94.88 92 GLN A O 1
ATOM 746 N N . GLN A 1 93 ? -12.546 3.903 -8.641 1.00 95.50 93 GLN A N 1
ATOM 747 C CA . GLN A 1 93 ? -11.754 4.068 -9.855 1.00 95.50 93 GLN A CA 1
ATOM 748 C C . GLN A 1 93 ? -11.277 2.733 -10.448 1.00 95.50 93 GLN A C 1
ATOM 750 O O . GLN A 1 93 ? -11.301 2.577 -11.667 1.00 95.50 93 GLN A O 1
ATOM 755 N N . TYR A 1 94 ? -10.826 1.789 -9.616 1.00 94.44 94 TYR A N 1
ATOM 756 C CA . TYR A 1 94 ? -10.150 0.566 -10.075 1.00 94.44 94 TYR A CA 1
ATOM 757 C C . TYR A 1 94 ? -11.008 -0.705 -10.010 1.00 94.44 94 TYR A C 1
ATOM 759 O O . TYR A 1 94 ? -10.664 -1.693 -10.652 1.00 94.44 94 TYR A O 1
ATOM 767 N N . GLN A 1 95 ? -12.114 -0.703 -9.264 1.00 88.56 95 GLN A N 1
ATOM 768 C CA . GLN A 1 95 ? -13.026 -1.847 -9.113 1.00 88.56 95 GLN A CA 1
ATOM 769 C C . GLN A 1 95 ? -14.444 -1.567 -9.638 1.00 88.56 95 GLN A C 1
ATOM 771 O O . GLN A 1 95 ? -15.274 -2.474 -9.665 1.00 88.56 95 GLN A O 1
ATOM 776 N N . GLY A 1 96 ? -14.731 -0.338 -10.082 1.00 75.44 96 GLY A N 1
ATOM 777 C CA . GLY A 1 96 ? -16.083 0.091 -10.441 1.00 75.44 96 GLY A CA 1
ATOM 778 C C . GLY A 1 96 ? -16.897 0.546 -9.220 1.00 75.44 96 GLY A C 1
ATOM 779 O O . GLY A 1 96 ? 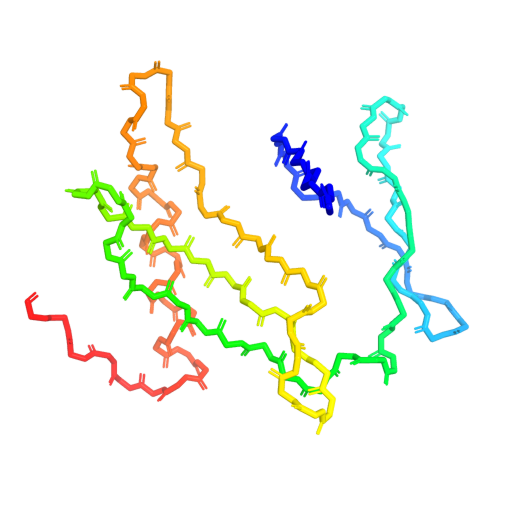-16.362 0.637 -8.117 1.00 75.44 96 GLY A O 1
ATOM 780 N N . PRO A 1 97 ? -18.183 0.901 -9.391 1.00 68.88 97 PRO A N 1
ATOM 781 C CA . PRO A 1 97 ? -18.985 1.511 -8.332 1.00 68.88 97 PRO A CA 1
ATOM 782 C C . PRO A 1 97 ? -19.046 0.637 -7.072 1.00 68.88 97 PRO A C 1
ATOM 784 O O . PRO A 1 97 ? -19.511 -0.501 -7.103 1.00 68.88 97 PRO A O 1
ATOM 787 N N . VAL A 1 98 ? -18.599 1.205 -5.950 1.00 62.19 98 VAL A N 1
ATOM 788 C CA . VAL A 1 98 ? -18.686 0.589 -4.624 1.00 62.19 98 VAL A CA 1
ATOM 789 C C . VAL A 1 98 ? -20.019 0.985 -4.001 1.00 62.19 98 VAL A C 1
ATOM 791 O O . VAL A 1 98 ? -20.266 2.169 -3.772 1.00 62.19 98 VAL A O 1
ATOM 794 N N . ASN A 1 99 ? -20.876 0.010 -3.700 1.00 54.34 99 ASN A N 1
ATOM 795 C CA . ASN A 1 99 ? -22.041 0.255 -2.854 1.00 54.34 99 ASN A CA 1
ATOM 796 C C . ASN A 1 99 ? -21.566 0.377 -1.404 1.00 54.34 99 ASN A C 1
ATOM 798 O O . ASN A 1 99 ? -21.203 -0.618 -0.780 1.00 54.34 99 ASN A O 1
ATOM 802 N N . LEU A 1 100 ? -21.543 1.603 -0.889 1.00 54.59 100 LEU A N 1
ATOM 803 C CA . LEU A 1 100 ? -21.351 1.866 0.532 1.00 54.59 100 LEU A CA 1
ATOM 804 C C . LEU A 1 100 ? -22.687 1.579 1.232 1.00 54.59 100 LEU A C 1
ATOM 806 O O . LEU A 1 100 ? -23.641 2.333 1.049 1.00 54.59 100 LEU A O 1
ATOM 810 N N . SER A 1 101 ? -22.772 0.455 1.948 1.00 43.31 101 SER A N 1
ATOM 811 C CA . SER A 1 101 ? -23.891 0.132 2.846 1.00 43.31 101 SER A CA 1
ATOM 812 C C . SER A 1 101 ? -23.710 0.785 4.206 1.00 43.31 101 SER A C 1
ATOM 814 O O . SER A 1 101 ? -22.586 0.628 4.740 1.00 43.31 101 SER A O 1
#

Mean predicted aligned error: 4.46 Å

Radius of gyration: 15.06 Å; Cα contacts (8 Å, |Δi|>4): 139; chains: 1; bounding box: 42×29×33 Å

Solvent-accessible surface area (backbone atoms only — not comparable to full-atom values): 6446 Å² total; per-residue (Å²): 140,87,88,86,86,84,88,74,82,84,54,56,66,50,80,54,100,63,25,43,37,32,46,36,96,77,86,64,70,62,5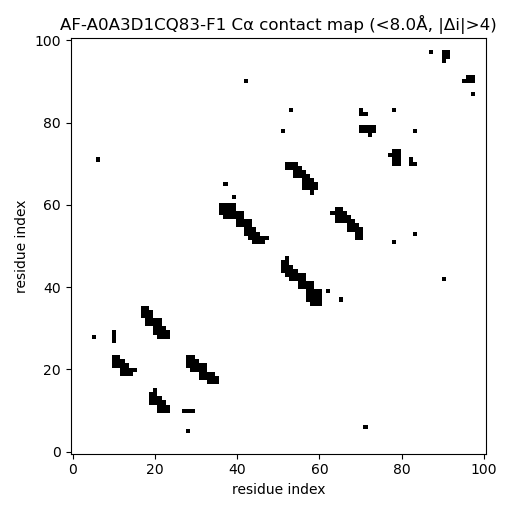0,71,45,60,51,89,51,55,68,44,75,46,85,43,81,49,72,54,97,89,36,88,40,46,32,44,37,34,16,28,87,83,73,45,78,76,51,72,50,65,68,60,56,49,98,89,65,46,73,42,62,73,57,53,54,52,51,53,52,49,43,32,73,78,73,41,89,70,84,85,128

Secondary structure (DSSP, 8-state):
-------SPPPPEEEETTEEEE--SSSS--EEEEGGG--EEEEEEEEETTEEEEEEEEE-TTS-EEEEEEPPB-TTS-B-HHHHHHHHHHHHHHH------

Foldseek 3Di:
DDDDDFDDDQAQFDDDPQWTFGDDPPDGDGDIDRNQQFPDWDWDWDDDPNHTWIWTFGAGPVRHTPDIDTADADPVRHGDVVVVVVSQVVCCVPVNDDPDD

Sequence (101 aa):
GSVFEFTGAFPKATVAEGFYNLKADGNGFQGHLNLQKIERISFQAKPHRGRESYAFVFEDANDEVIFKVFLGRDEQGELIASQREKFYQLMQQYQGPVNLS